Protein AF-A0A9Q3KRD7-F1 (afdb_monomer)

pLDDT: mean 71.97, std 15.27, range [43.94, 93.06]

Organism: NCBI:txid1389203

Radius of gyration: 28.34 Å; Cα contacts (8 Å, |Δi|>4): 22; chains: 1; bounding box: 34×42×75 Å

Sequence (70 aa):
MLSRADVFFSTEDYINEMEDIITRTRIGKTWNRIPMESKMVPKIPREDKRPERPVLKCHKCGSTSHLANT

F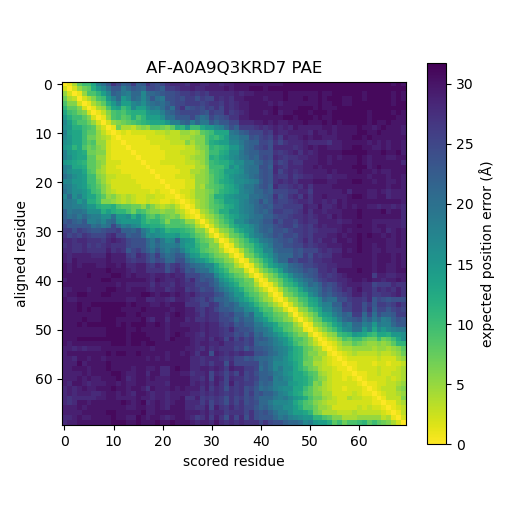oldseek 3Di:
DDPPPPPPQDPVNVVVVVVVVCVVVVPPVVPPDPDPPPPDDPPPPPPVPVPPPPQDAAPVPRHSPDHDDD

Mean predicted aligned error: 20.4 Å

Secondary structure (DSSP, 8-state):
----------HHHHHHHHHHHHHHH-TTGGGS--------------------------TTT--SS-----

Solvent-accessible surface area (backbone atoms only — not comparable to full-atom values): 4915 Å² total; per-residue (Å²): 138,79,85,79,69,82,77,79,67,49,72,63,55,53,49,53,52,51,52,50,49,35,64,75,70,48,60,79,65,84,75,69,69,83,71,88,66,91,68,74,79,74,84,64,78,80,71,83,71,67,74,79,72,78,82,68,51,11,85,84,78,64,42,68,90,51,72,67,82,132

Structure (mmCIF, N/CA/C/O backbone):
data_AF-A0A9Q3KRD7-F1
#
_entry.id   AF-A0A9Q3KRD7-F1
#
loop_
_atom_site.group_PDB
_atom_site.id
_atom_site.type_symbol
_atom_site.label_atom_id
_atom_site.label_alt_id
_atom_site.label_comp_id
_atom_site.label_asym_id
_atom_site.label_entity_id
_atom_site.label_seq_id
_atom_site.pdbx_PDB_ins_code
_atom_site.Cartn_x
_atom_site.Cartn_y
_atom_site.Cartn_z
_atom_site.occupancy
_atom_site.B_iso_or_equiv
_atom_site.auth_seq_id
_atom_site.auth_comp_id
_atom_site.auth_asym_id
_atom_site.auth_atom_id
_atom_site.pdbx_PDB_model_num
ATOM 1 N N . MET A 1 1 ? -1.573 -20.302 -38.543 1.00 43.94 1 MET A N 1
ATOM 2 C CA . MET A 1 1 ? -0.193 -20.391 -38.026 1.00 43.94 1 MET A CA 1
ATOM 3 C C . MET A 1 1 ? 0.189 -19.011 -37.530 1.00 43.94 1 MET A C 1
ATOM 5 O O . MET A 1 1 ? 0.310 -18.115 -38.349 1.00 43.94 1 MET A O 1
ATOM 9 N N . LEU A 1 2 ? 0.262 -18.802 -36.216 1.00 46.41 2 LEU A N 1
ATOM 10 C CA . LEU A 1 2 ? 0.750 -17.545 -35.644 1.00 46.41 2 LEU A CA 1
ATOM 11 C C . LEU A 1 2 ? 2.126 -17.843 -35.060 1.00 46.41 2 LEU A C 1
ATOM 13 O O . LEU A 1 2 ? 2.233 -18.456 -34.000 1.00 46.41 2 LEU A O 1
ATOM 17 N N . SER A 1 3 ? 3.174 -17.488 -35.802 1.00 48.06 3 SER A N 1
ATOM 18 C CA . SER A 1 3 ? 4.547 -17.512 -35.307 1.00 48.06 3 SER A CA 1
ATOM 19 C C . SER A 1 3 ? 4.681 -16.413 -34.259 1.00 48.06 3 SER A C 1
ATOM 21 O O . SER A 1 3 ? 4.867 -15.241 -34.579 1.00 48.06 3 SER A O 1
ATOM 23 N N . ARG A 1 4 ? 4.518 -16.817 -33.000 1.00 51.56 4 ARG A N 1
ATOM 24 C CA . ARG A 1 4 ? 4.737 -16.035 -31.783 1.00 51.56 4 ARG A CA 1
ATOM 25 C C . ARG A 1 4 ? 6.245 -15.857 -31.598 1.00 51.56 4 ARG A C 1
ATOM 27 O O . ARG A 1 4 ? 6.820 -16.435 -30.689 1.00 51.56 4 ARG A O 1
ATOM 34 N N . ALA A 1 5 ? 6.882 -15.179 -32.553 1.00 51.56 5 ALA A N 1
ATOM 35 C CA . ALA A 1 5 ? 8.291 -14.841 -32.467 1.00 51.56 5 ALA A CA 1
ATOM 36 C C . ALA A 1 5 ? 8.504 -14.098 -31.149 1.00 51.56 5 ALA A C 1
ATOM 38 O O . ALA A 1 5 ? 7.774 -13.151 -30.851 1.00 51.56 5 ALA A O 1
ATOM 39 N N . ASP A 1 6 ? 9.437 -14.609 -30.356 1.00 57.91 6 ASP A N 1
ATOM 40 C CA . ASP A 1 6 ? 9.830 -14.088 -29.060 1.00 57.91 6 ASP A CA 1
ATOM 41 C C . ASP A 1 6 ? 10.183 -12.607 -29.197 1.00 57.91 6 ASP A C 1
ATOM 43 O O . ASP A 1 6 ? 11.258 -12.236 -29.672 1.00 57.91 6 ASP A O 1
ATOM 47 N N . VAL A 1 7 ? 9.231 -11.747 -28.830 1.00 60.94 7 VAL A N 1
ATOM 48 C CA . VAL A 1 7 ? 9.457 -10.310 -28.756 1.00 60.94 7 VAL A CA 1
ATOM 49 C C . VAL A 1 7 ? 10.370 -10.107 -27.557 1.00 60.94 7 VAL A C 1
ATOM 51 O O . VAL A 1 7 ? 9.918 -10.086 -26.413 1.00 60.94 7 VAL A O 1
ATOM 54 N N . PHE A 1 8 ? 11.674 -10.020 -27.812 1.00 59.28 8 PHE A N 1
ATOM 55 C CA . PHE A 1 8 ? 12.609 -9.427 -26.870 1.00 59.28 8 PHE A CA 1
ATOM 56 C C . PHE A 1 8 ? 12.187 -7.968 -26.690 1.00 59.28 8 PHE A C 1
ATOM 58 O O . PHE A 1 8 ? 12.586 -7.099 -27.459 1.00 59.28 8 PHE A O 1
ATOM 65 N N . PHE A 1 9 ? 11.329 -7.720 -25.704 1.00 63.19 9 PHE A N 1
ATOM 66 C CA . PHE A 1 9 ? 11.046 -6.376 -25.235 1.00 63.19 9 PHE A CA 1
ATOM 67 C C . PHE A 1 9 ? 12.328 -5.852 -24.599 1.00 63.19 9 PHE A C 1
ATOM 69 O O . PHE A 1 9 ? 12.811 -6.412 -23.609 1.00 63.19 9 PHE A O 1
ATOM 76 N N . SER A 1 10 ? 12.899 -4.794 -25.175 1.00 83.12 10 SER A N 1
ATOM 77 C CA . SER A 1 10 ? 13.876 -4.002 -24.441 1.00 83.12 10 SER A CA 1
ATOM 78 C C . SER A 1 10 ? 13.219 -3.537 -23.140 1.00 83.12 10 SER A C 1
ATOM 80 O O . SER A 1 10 ? 12.021 -3.245 -23.118 1.00 83.12 10 SER A O 1
ATOM 82 N N . THR A 1 11 ? 13.982 -3.437 -22.049 1.00 84.12 11 THR A N 1
ATOM 83 C CA . THR A 1 11 ? 13.482 -2.841 -20.796 1.00 84.12 11 THR A CA 1
ATOM 84 C C . THR A 1 11 ? 12.851 -1.471 -21.056 1.00 84.12 11 THR A C 1
ATOM 86 O O . THR A 1 11 ? 11.853 -1.122 -20.435 1.00 84.12 11 THR A O 1
ATOM 89 N N . GLU A 1 12 ? 13.394 -0.738 -22.027 1.00 85.50 12 GLU A N 1
ATOM 90 C CA . GLU A 1 12 ? 12.876 0.547 -22.487 1.00 85.50 12 GLU A CA 1
ATOM 91 C C . GLU A 1 12 ? 11.470 0.434 -23.097 1.00 85.50 12 GLU A C 1
ATOM 93 O O . GLU A 1 12 ? 10.585 1.218 -22.769 1.00 85.50 12 GLU A O 1
ATOM 98 N N . ASP A 1 13 ? 11.224 -0.574 -23.935 1.00 85.94 13 ASP A N 1
ATOM 99 C CA . ASP A 1 13 ? 9.915 -0.787 -24.565 1.00 85.94 13 ASP A CA 1
ATOM 100 C C . ASP A 1 13 ? 8.854 -1.138 -23.518 1.00 85.94 13 ASP A C 1
ATOM 102 O O . ASP A 1 13 ? 7.731 -0.639 -23.570 1.00 85.94 13 ASP A O 1
ATOM 106 N N . TYR A 1 14 ? 9.233 -1.945 -22.522 1.00 86.44 14 TYR A N 1
ATOM 107 C CA . TYR A 1 14 ? 8.366 -2.281 -21.396 1.00 86.44 14 TYR A CA 1
ATOM 108 C C . TYR A 1 14 ? 8.009 -1.045 -20.556 1.00 86.44 14 TYR A C 1
ATOM 110 O O . TYR A 1 14 ? 6.852 -0.870 -20.173 1.00 86.44 14 TYR A O 1
ATOM 118 N N . ILE A 1 15 ? 8.983 -0.172 -20.274 1.00 88.94 15 ILE A N 1
ATOM 119 C CA . ILE A 1 15 ? 8.743 1.079 -19.538 1.00 88.94 15 ILE A CA 1
ATOM 120 C C . ILE A 1 15 ? 7.786 1.978 -20.329 1.00 8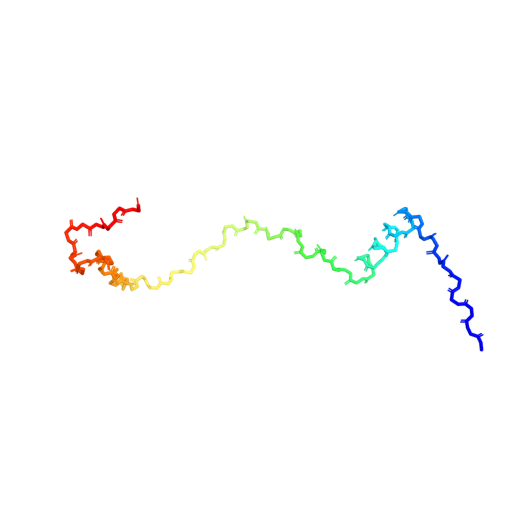8.94 15 ILE A C 1
ATOM 122 O O . ILE A 1 15 ? 6.781 2.426 -19.777 1.00 88.94 15 ILE A O 1
ATOM 126 N N . ASN A 1 16 ? 8.042 2.168 -21.624 1.00 89.88 16 ASN A N 1
ATOM 127 C CA . ASN A 1 16 ? 7.212 2.998 -22.496 1.00 89.88 16 ASN A CA 1
ATOM 128 C C . ASN A 1 16 ? 5.764 2.487 -22.593 1.00 89.88 16 ASN A C 1
ATOM 130 O O . ASN A 1 16 ? 4.817 3.274 -22.534 1.00 89.88 16 ASN A O 1
ATOM 134 N N . GLU A 1 17 ? 5.567 1.170 -22.688 1.00 90.12 17 GLU A N 1
ATOM 135 C CA . GLU A 1 17 ? 4.230 0.570 -22.696 1.00 90.12 17 GLU A CA 1
ATOM 136 C C . GLU A 1 17 ? 3.495 0.800 -21.365 1.00 90.12 17 GLU A C 1
ATOM 138 O O . GLU A 1 17 ? 2.318 1.174 -21.350 1.00 90.12 17 GLU A O 1
ATOM 143 N N . MET A 1 18 ? 4.188 0.653 -20.233 1.00 88.62 18 MET A N 1
ATOM 144 C CA . MET A 1 18 ? 3.598 0.899 -18.914 1.00 88.62 18 MET A CA 1
ATOM 145 C C . MET A 1 18 ? 3.222 2.372 -18.708 1.00 88.62 18 MET A C 1
ATOM 147 O O . MET A 1 18 ? 2.152 2.663 -18.163 1.00 88.62 18 MET A O 1
ATOM 151 N N . GLU A 1 19 ? 4.047 3.311 -19.171 1.00 85.19 19 GLU A N 1
ATOM 152 C CA . GLU A 1 19 ? 3.746 4.746 -19.109 1.00 85.19 19 GLU A CA 1
ATOM 153 C C . GLU A 1 19 ? 2.539 5.137 -19.977 1.00 85.19 19 GLU A C 1
ATOM 155 O O . GLU A 1 19 ? 1.702 5.944 -19.546 1.00 85.19 19 GLU A O 1
ATOM 160 N N . ASP A 1 20 ? 2.386 4.535 -21.161 1.00 89.75 20 ASP A N 1
ATOM 161 C CA . ASP A 1 20 ? 1.203 4.718 -22.011 1.00 89.75 20 ASP A CA 1
ATOM 162 C C . ASP A 1 20 ? -0.063 4.198 -21.318 1.00 89.75 20 ASP A C 1
ATOM 164 O O . ASP A 1 20 ? -1.068 4.916 -21.238 1.00 89.75 20 ASP A O 1
ATOM 168 N N . ILE A 1 21 ? -0.002 2.999 -20.725 1.00 87.38 21 ILE A N 1
ATOM 169 C CA . ILE A 1 21 ? -1.118 2.420 -19.967 1.00 87.38 21 ILE A CA 1
ATOM 170 C C . ILE A 1 21 ? -1.515 3.348 -18.818 1.00 87.38 21 ILE A C 1
ATOM 172 O O . ILE A 1 21 ? -2.691 3.700 -18.695 1.00 87.38 21 ILE A O 1
ATOM 176 N N . ILE A 1 22 ? -0.564 3.797 -17.997 1.00 85.44 22 ILE A N 1
ATOM 177 C CA . ILE A 1 22 ? -0.812 4.723 -16.878 1.00 85.44 22 ILE A CA 1
ATOM 178 C C . ILE A 1 22 ? -1.438 6.031 -17.382 1.00 85.44 22 ILE A C 1
ATOM 180 O O . ILE A 1 22 ? -2.389 6.560 -16.791 1.00 85.44 22 ILE A O 1
ATOM 184 N N . THR A 1 23 ? -0.949 6.552 -18.506 1.00 83.00 23 THR A N 1
ATOM 185 C CA . THR A 1 23 ? -1.427 7.809 -19.087 1.00 83.00 23 THR A CA 1
ATOM 186 C C . THR A 1 23 ? -2.862 7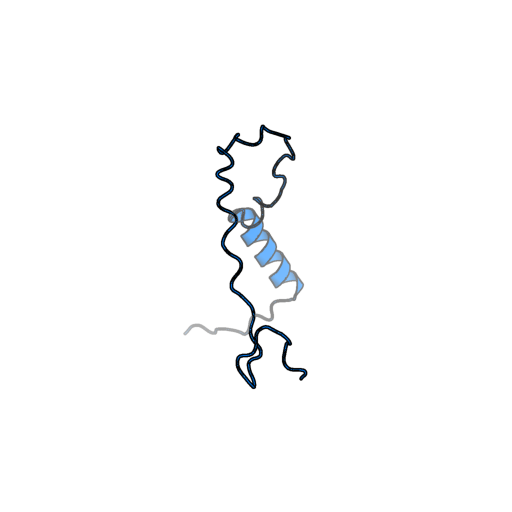.694 -19.585 1.00 83.00 23 THR A C 1
ATOM 188 O O . THR A 1 23 ? -3.681 8.561 -19.246 1.00 83.00 23 THR A O 1
ATOM 191 N N . ARG A 1 24 ? -3.175 6.622 -20.326 1.00 82.56 24 ARG A N 1
ATOM 192 C CA . ARG A 1 24 ? -4.502 6.338 -20.893 1.00 82.56 24 ARG A CA 1
ATOM 193 C C . ARG A 1 24 ? -5.530 6.009 -19.822 1.00 82.56 24 ARG A C 1
ATOM 195 O O . ARG A 1 24 ? -6.626 6.562 -19.824 1.00 82.56 24 ARG A O 1
ATOM 202 N N . THR A 1 25 ? -5.173 5.140 -18.885 1.00 86.12 25 THR A N 1
ATOM 203 C CA . THR A 1 25 ? -6.097 4.656 -17.850 1.00 86.12 25 THR A CA 1
ATOM 204 C C . THR A 1 25 ? -6.253 5.632 -16.684 1.00 86.12 25 THR A C 1
ATOM 206 O O . THR A 1 25 ? -7.197 5.509 -15.907 1.00 86.12 25 THR A O 1
ATOM 209 N N . ARG A 1 26 ? -5.344 6.613 -16.547 1.00 73.38 26 ARG A N 1
ATOM 210 C CA . ARG A 1 26 ? -5.239 7.513 -15.382 1.00 73.38 26 ARG A CA 1
ATOM 211 C C . ARG A 1 26 ? -5.036 6.770 -14.053 1.00 73.38 26 ARG A C 1
ATOM 213 O O . ARG A 1 26 ? -5.227 7.368 -12.991 1.00 73.38 26 ARG A O 1
ATOM 220 N N . ILE A 1 27 ? -4.620 5.502 -14.097 1.00 71.19 27 ILE A N 1
ATOM 221 C CA . ILE A 1 27 ? -4.227 4.730 -12.914 1.00 71.19 27 ILE A CA 1
ATOM 222 C C . ILE A 1 27 ? -3.099 5.493 -12.206 1.00 71.19 27 ILE A C 1
ATOM 224 O O . ILE A 1 27 ? -2.209 6.043 -12.844 1.00 71.19 27 ILE A O 1
ATOM 228 N N . GLY A 1 28 ? -3.167 5.621 -10.882 1.00 63.88 28 GLY A N 1
ATOM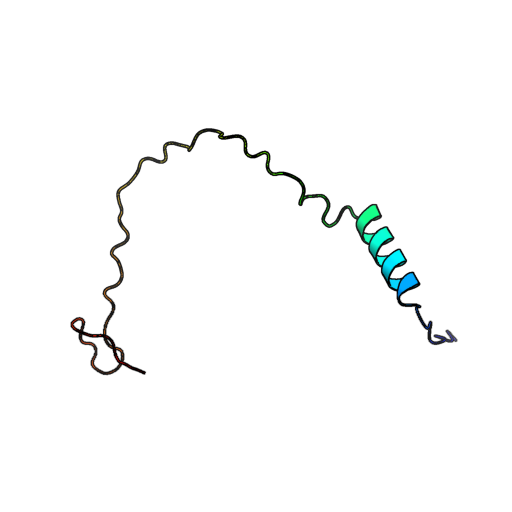 229 C CA . GLY A 1 28 ? -2.140 6.328 -10.109 1.00 63.88 28 GLY A CA 1
ATOM 230 C C . GLY A 1 28 ? -2.271 7.863 -10.060 1.00 63.88 28 GLY A C 1
ATOM 231 O O . GLY A 1 28 ? -1.685 8.486 -9.177 1.00 63.88 28 GLY A O 1
ATOM 232 N N . LYS A 1 29 ? -3.084 8.506 -10.916 1.00 59.75 29 LYS A N 1
ATOM 233 C CA . LYS A 1 29 ? -3.247 9.981 -10.903 1.00 59.75 29 LYS A CA 1
ATOM 234 C C . LYS A 1 29 ? -4.072 10.508 -9.721 1.00 59.75 29 LYS A C 1
ATOM 236 O O . LYS A 1 29 ? -4.021 11.698 -9.426 1.00 59.75 29 LYS A O 1
ATOM 241 N N . THR A 1 30 ? -4.789 9.640 -9.007 1.00 61.38 30 THR A N 1
ATOM 242 C CA . THR A 1 30 ? -5.544 9.992 -7.791 1.00 61.38 30 THR A CA 1
ATOM 243 C C . THR A 1 30 ? -4.674 10.089 -6.532 1.00 61.38 30 THR A C 1
ATOM 245 O O . THR A 1 30 ? -5.200 10.363 -5.459 1.00 61.38 30 THR A O 1
ATOM 248 N N . TRP A 1 31 ? -3.351 9.908 -6.639 1.00 58.03 31 TRP A N 1
ATOM 249 C CA . TRP A 1 31 ? -2.411 10.032 -5.514 1.00 58.03 31 TRP A CA 1
ATOM 250 C C . TRP A 1 31 ? -1.822 11.434 -5.339 1.00 58.03 31 TRP A C 1
ATOM 252 O O . TRP A 1 31 ? -0.879 11.613 -4.573 1.00 58.03 31 TRP A O 1
ATOM 262 N N . ASN A 1 32 ? -2.371 12.449 -6.010 1.00 57.44 32 ASN A N 1
ATOM 263 C CA . ASN A 1 32 ? -1.967 13.829 -5.779 1.00 57.44 32 ASN A CA 1
ATOM 264 C C . ASN A 1 32 ? -3.035 14.606 -5.012 1.00 57.44 32 ASN A C 1
ATOM 266 O O . ASN A 1 32 ? -4.050 15.029 -5.557 1.00 57.44 32 ASN A O 1
ATOM 270 N N . ARG A 1 33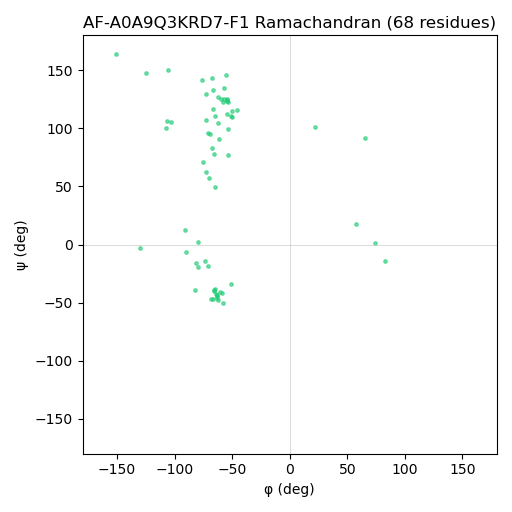 ? -2.683 14.828 -3.739 1.00 55.69 33 ARG A N 1
ATOM 271 C CA . ARG A 1 33 ? -3.214 15.806 -2.787 1.00 55.69 33 ARG A CA 1
ATOM 272 C C . ARG A 1 33 ? -4.668 15.591 -2.387 1.00 55.69 33 ARG A C 1
ATOM 274 O O . ARG A 1 33 ? -5.574 16.244 -2.890 1.00 55.69 33 ARG A O 1
ATOM 281 N N . ILE A 1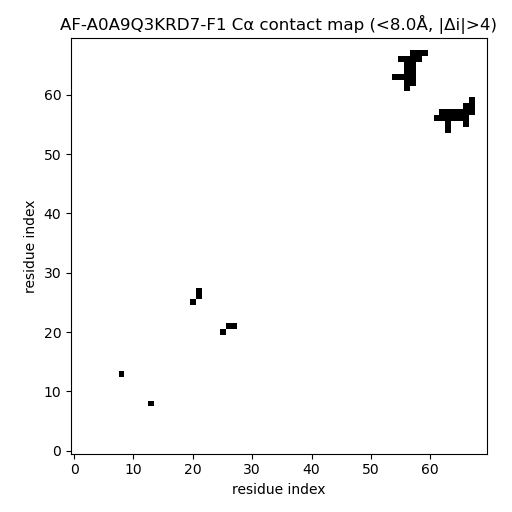 34 ? -4.844 14.833 -1.306 1.00 57.06 34 ILE A N 1
ATOM 282 C CA . ILE A 1 34 ? -5.767 15.295 -0.267 1.00 57.06 34 ILE A CA 1
ATOM 283 C C . ILE A 1 34 ? -5.256 16.701 0.096 1.00 57.06 34 ILE A C 1
ATOM 285 O O . ILE A 1 34 ? -4.118 16.808 0.568 1.00 57.06 34 ILE A O 1
ATOM 289 N N . PRO A 1 35 ? -5.985 17.793 -0.193 1.00 53.47 35 PRO A N 1
ATOM 290 C CA . PRO A 1 35 ? -5.603 19.067 0.374 1.00 53.47 35 PRO A CA 1
ATOM 291 C C . PRO A 1 35 ? -5.681 18.858 1.883 1.00 53.47 35 PRO A C 1
ATOM 293 O O . PRO A 1 35 ? -6.699 18.394 2.396 1.00 53.47 35 PRO A O 1
ATOM 296 N N . MET A 1 36 ? -4.596 19.144 2.598 1.00 52.91 36 MET A N 1
ATOM 297 C CA . MET A 1 36 ? -4.609 19.220 4.056 1.00 52.91 36 MET A CA 1
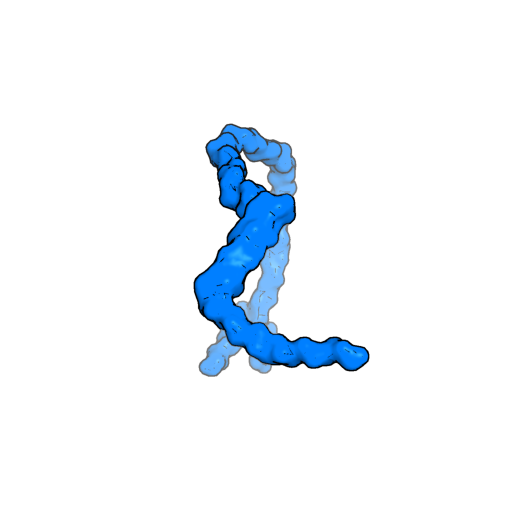ATOM 298 C C . MET A 1 36 ? -5.406 20.470 4.455 1.00 52.91 36 MET A C 1
ATOM 300 O O . MET A 1 36 ? -4.908 21.397 5.079 1.00 52.91 36 MET A O 1
ATOM 304 N N . GLU A 1 37 ? -6.658 20.544 4.018 1.00 55.25 37 GLU A N 1
ATOM 305 C CA . GLU A 1 37 ? -7.632 21.445 4.573 1.00 55.25 37 GLU A CA 1
ATOM 306 C C . GLU A 1 37 ? -7.992 20.859 5.929 1.00 55.25 37 GLU A C 1
ATOM 308 O O . GLU A 1 37 ? -8.661 19.833 6.043 1.00 55.25 37 GLU A O 1
ATOM 313 N N . SER A 1 38 ? -7.498 21.535 6.962 1.00 56.62 38 SER A N 1
ATOM 314 C CA . SER A 1 38 ? -8.017 21.494 8.321 1.00 56.62 38 SER A CA 1
ATOM 315 C C . SER A 1 38 ? -9.519 21.814 8.296 1.00 56.62 38 SER A C 1
ATOM 317 O O . SER A 1 38 ? -9.947 22.928 8.595 1.00 56.62 38 SER A O 1
ATOM 319 N N . LYS A 1 39 ? -10.340 20.848 7.892 1.00 54.78 39 LYS A N 1
ATOM 320 C CA . LYS A 1 39 ? -11.794 20.941 7.888 1.00 54.78 39 LYS A CA 1
ATOM 321 C C . LYS A 1 39 ? -12.300 20.151 9.076 1.00 54.78 39 LYS A C 1
ATOM 323 O O . LYS A 1 39 ? -12.233 18.929 9.093 1.00 54.78 39 LYS A O 1
ATOM 328 N N . MET A 1 40 ? -12.715 20.928 10.079 1.00 55.38 40 MET A N 1
ATOM 329 C CA . MET A 1 40 ? -13.629 20.587 11.165 1.00 55.38 40 MET A CA 1
ATOM 330 C C . MET A 1 40 ? -13.740 19.093 11.452 1.00 55.38 40 MET A C 1
ATOM 332 O O . MET A 1 40 ? -14.499 18.376 10.806 1.00 55.38 40 MET A O 1
ATOM 336 N N . VAL A 1 41 ? -13.043 18.669 12.505 1.00 60.34 41 VAL A N 1
ATOM 337 C CA . VAL A 1 41 ? -13.371 17.445 13.235 1.00 60.34 41 VAL A CA 1
ATOM 338 C C . VAL A 1 41 ? -14.886 17.454 13.466 1.00 60.34 41 VAL A C 1
ATOM 340 O O . VAL A 1 41 ? -15.370 18.356 14.162 1.00 60.34 41 VAL A O 1
ATOM 343 N N . PRO A 1 42 ? -15.660 16.509 12.901 1.00 54.22 42 PRO A N 1
ATOM 344 C CA . PRO A 1 42 ? -17.032 16.329 13.332 1.00 54.22 42 PRO A CA 1
ATOM 345 C C . PRO A 1 42 ? -16.959 16.116 14.841 1.00 54.22 42 PRO A C 1
ATOM 347 O O . PRO A 1 42 ? -16.214 15.244 15.296 1.00 54.22 42 PRO A O 1
ATOM 350 N N . LYS A 1 43 ? -17.663 16.928 15.638 1.00 57.78 43 LYS A N 1
ATOM 351 C CA . LYS A 1 43 ? -17.878 16.611 17.053 1.00 57.78 43 LYS A CA 1
ATOM 352 C C . LYS A 1 43 ? -18.749 15.356 17.091 1.00 57.78 43 LYS A C 1
ATOM 354 O O . LYS A 1 43 ? -19.954 15.433 17.287 1.00 57.78 43 LYS A O 1
ATOM 359 N N . ILE A 1 44 ? -18.127 14.204 16.853 1.00 60.12 44 ILE A N 1
ATOM 360 C CA . ILE A 1 44 ? -18.636 12.913 17.279 1.00 60.12 44 ILE A CA 1
ATOM 361 C C . ILE A 1 44 ? -18.859 13.106 18.780 1.00 60.12 44 ILE A C 1
ATOM 363 O O . ILE A 1 44 ? -17.911 13.531 19.460 1.00 60.12 44 ILE A O 1
ATOM 367 N N . PRO A 1 45 ? -20.081 12.904 19.305 1.00 58.75 45 PRO A N 1
ATOM 368 C CA . PRO A 1 45 ? -20.270 12.825 20.740 1.00 58.75 45 PRO A CA 1
ATOM 369 C C . PRO A 1 45 ? -19.236 11.821 21.229 1.00 58.75 45 PRO A C 1
ATOM 371 O O . PRO A 1 45 ? -19.245 10.671 20.791 1.00 58.75 45 PRO A O 1
ATOM 374 N N . ARG A 1 46 ? -18.269 12.276 22.030 1.00 57.97 46 ARG A N 1
ATOM 375 C CA . ARG A 1 46 ? -17.320 11.377 22.675 1.00 57.97 46 ARG A CA 1
ATOM 376 C C . ARG A 1 46 ? -18.147 10.578 23.668 1.00 57.97 46 ARG A C 1
ATOM 378 O O . ARG A 1 46 ? -18.266 10.951 24.826 1.00 57.97 46 ARG A O 1
ATOM 385 N N . GLU A 1 47 ? -18.794 9.521 23.199 1.00 60.12 47 GLU A N 1
ATOM 386 C CA . GLU A 1 47 ? -19.094 8.422 24.083 1.00 60.12 47 GLU A CA 1
ATOM 387 C C . GLU A 1 47 ? -17.722 7.918 24.517 1.00 60.12 47 GLU A C 1
ATOM 389 O O . GLU A 1 47 ? -17.007 7.283 23.740 1.00 60.12 47 GLU A O 1
ATOM 394 N N . ASP A 1 48 ? -17.338 8.243 25.751 1.00 59.91 48 ASP A N 1
ATOM 395 C CA . ASP A 1 48 ? -16.230 7.624 26.476 1.00 59.91 48 ASP A CA 1
ATOM 396 C C . ASP A 1 48 ? -16.552 6.140 26.741 1.00 59.91 48 ASP A C 1
ATOM 398 O O . ASP A 1 48 ? -16.426 5.623 27.847 1.00 59.91 48 ASP A O 1
ATOM 402 N N . LYS A 1 49 ? -16.963 5.399 25.710 1.00 60.06 49 LYS A N 1
ATOM 403 C CA . LYS A 1 49 ? -16.900 3.947 25.685 1.00 60.06 49 LYS A CA 1
ATOM 404 C C . LYS A 1 49 ? -15.441 3.614 25.447 1.00 60.06 49 LYS A C 1
ATOM 406 O O . LYS A 1 49 ? -15.052 3.211 24.355 1.00 60.06 49 LYS A O 1
ATOM 411 N N . ARG A 1 50 ? -14.606 3.850 26.466 1.00 62.53 50 ARG A N 1
ATOM 412 C CA . ARG A 1 50 ? -13.273 3.256 26.539 1.00 62.53 50 ARG A CA 1
ATOM 413 C C . ARG A 1 50 ? -13.517 1.765 26.305 1.00 62.53 50 ARG A C 1
ATOM 415 O O . ARG A 1 50 ? -14.171 1.165 27.157 1.00 62.53 50 ARG A O 1
ATOM 422 N N . PRO A 1 51 ? -13.100 1.175 25.168 1.00 63.09 51 PRO A N 1
ATOM 423 C CA . PRO A 1 51 ? -13.278 -0.253 24.994 1.00 63.09 51 PRO A CA 1
ATOM 424 C C . PRO A 1 51 ? -12.546 -0.890 26.168 1.00 63.09 51 PRO A C 1
ATOM 426 O O . PRO A 1 51 ? -11.379 -0.554 26.413 1.00 63.09 51 PRO A O 1
ATOM 429 N N . GLU A 1 52 ? -13.259 -1.690 26.961 1.00 72.38 52 GLU A N 1
ATOM 430 C CA . GLU A 1 52 ? -12.654 -2.451 28.045 1.00 72.38 52 GLU A CA 1
ATOM 431 C C . GLU A 1 52 ? -11.464 -3.181 27.433 1.00 72.38 52 GLU A C 1
ATOM 433 O O . GLU A 1 52 ? -11.618 -4.013 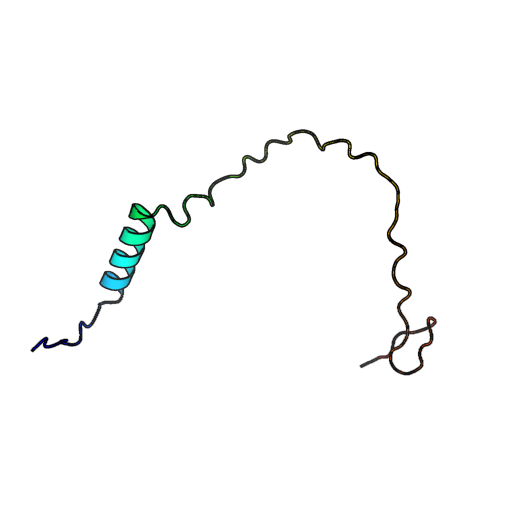26.536 1.00 72.38 52 GLU A O 1
ATOM 438 N N . ARG A 1 53 ? -10.248 -2.759 27.800 1.00 72.25 53 ARG A N 1
ATOM 439 C CA . ARG A 1 53 ? -9.051 -3.353 27.215 1.00 72.25 53 ARG A CA 1
ATOM 440 C C . ARG A 1 53 ? -9.079 -4.823 27.621 1.00 72.25 53 ARG A C 1
ATOM 442 O O . ARG A 1 53 ? -9.192 -5.081 28.821 1.00 72.25 53 ARG A O 1
ATOM 449 N N . PRO A 1 54 ? -8.977 -5.770 26.674 1.00 76.19 54 PRO A N 1
ATOM 450 C CA . PRO A 1 54 ? -8.941 -7.175 27.031 1.00 76.19 54 PRO A CA 1
ATOM 451 C C . PRO A 1 54 ? -7.776 -7.386 27.998 1.00 76.19 54 PRO A C 1
ATOM 453 O O . PRO A 1 54 ? -6.645 -6.979 27.720 1.00 76.19 54 PRO A O 1
ATOM 456 N N . VAL A 1 55 ? -8.070 -7.958 29.166 1.00 81.00 55 VAL A N 1
ATOM 457 C CA . VAL A 1 55 ? -7.057 -8.225 30.186 1.00 81.00 55 VAL A CA 1
ATOM 458 C C . VAL A 1 55 ? -6.091 -9.256 29.612 1.00 81.00 55 VAL A C 1
ATOM 460 O O . VAL A 1 55 ? -6.455 -10.411 29.383 1.00 81.00 55 VAL A O 1
ATOM 463 N N . LEU A 1 56 ? -4.862 -8.821 29.337 1.00 86.69 56 LEU A N 1
ATOM 464 C CA . LEU A 1 56 ? -3.811 -9.706 28.856 1.00 86.69 56 LEU A CA 1
ATOM 465 C C . LEU A 1 56 ? -3.451 -10.701 29.966 1.00 86.69 56 LEU A C 1
ATOM 467 O O . LEU A 1 56 ? -3.257 -10.319 31.120 1.00 86.69 56 LEU A O 1
ATOM 471 N N . LYS A 1 57 ? -3.367 -11.982 29.603 1.00 92.75 57 LYS A N 1
ATOM 472 C CA . LYS A 1 57 ? -2.988 -13.077 30.501 1.00 92.75 57 LYS A CA 1
ATOM 473 C C . LYS A 1 57 ? -1.804 -13.852 29.936 1.00 92.75 57 LYS A C 1
ATOM 475 O O . LYS A 1 57 ? -1.669 -13.998 28.722 1.00 92.75 57 LYS A O 1
ATOM 480 N N . CYS A 1 58 ? -0.963 -14.3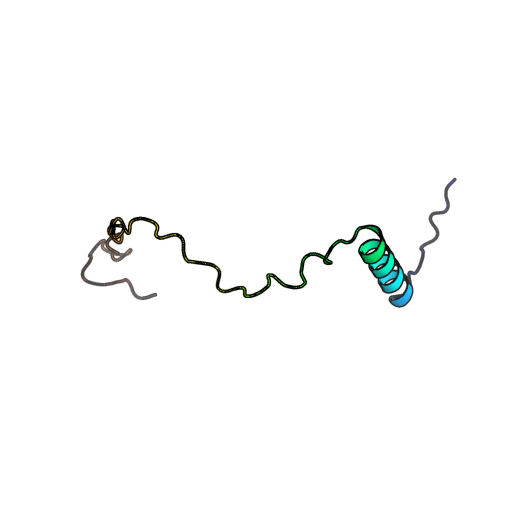74 30.819 1.00 92.62 58 CYS A N 1
ATOM 481 C CA . CYS A 1 58 ? 0.131 -15.273 30.493 1.00 92.62 58 CYS A CA 1
ATOM 482 C C . CYS A 1 58 ? -0.393 -16.480 29.707 1.00 92.62 58 CYS A C 1
ATOM 484 O O . CYS A 1 58 ? -1.252 -17.211 30.198 1.00 92.62 58 CYS A O 1
ATOM 486 N N . HIS A 1 59 ? 0.143 -16.740 28.512 1.00 89.69 59 HIS A N 1
ATOM 487 C CA . HIS A 1 59 ? -0.291 -17.893 27.717 1.00 89.69 59 HIS A CA 1
ATOM 488 C C . HIS A 1 59 ? 0.170 -19.240 28.306 1.00 89.69 59 HIS A C 1
ATOM 490 O O . HIS A 1 59 ? -0.396 -20.268 27.955 1.00 89.69 59 HIS A O 1
ATOM 496 N N . LYS A 1 60 ? 1.175 -19.248 29.201 1.00 91.12 60 LYS A N 1
ATOM 497 C CA . LYS A 1 60 ? 1.682 -20.471 29.854 1.00 91.12 60 LYS A CA 1
ATOM 498 C C . LYS A 1 60 ? 0.833 -20.905 31.055 1.00 91.12 60 LYS A C 1
ATOM 500 O O . LYS A 1 60 ? 0.627 -22.095 31.239 1.00 91.12 60 LYS A O 1
ATOM 505 N N . CYS A 1 61 ? 0.349 -19.967 31.874 1.00 93.06 61 CYS A N 1
ATOM 506 C CA . CYS A 1 61 ? -0.346 -20.285 33.136 1.00 93.06 61 CYS A CA 1
ATOM 507 C C . CYS A 1 61 ? -1.700 -19.580 33.324 1.00 93.06 61 CYS A C 1
ATOM 509 O O . CYS A 1 61 ? -2.365 -19.788 34.333 1.00 93.06 61 CYS A O 1
ATOM 511 N N . GLY A 1 62 ? -2.109 -18.709 32.398 1.00 87.81 62 GLY A N 1
ATOM 512 C CA . GLY A 1 62 ? -3.362 -17.956 32.485 1.00 87.81 62 GLY A CA 1
ATOM 513 C C . GLY A 1 62 ? -3.375 -16.810 33.506 1.00 87.81 62 GLY A C 1
ATOM 514 O O . GLY A 1 62 ? -4.399 -16.145 33.630 1.00 87.81 62 GLY A O 1
ATOM 515 N N . SER A 1 63 ? -2.268 -16.550 34.213 1.00 90.50 63 SER A N 1
ATOM 516 C CA . SER A 1 63 ? -2.156 -15.452 35.185 1.00 90.50 63 SER A CA 1
ATOM 517 C C . SER A 1 63 ? -2.195 -14.077 34.516 1.00 90.50 63 SER A C 1
ATOM 519 O O . SER A 1 63 ? -1.607 -13.885 33.457 1.00 90.50 63 SER A O 1
ATOM 521 N N . THR A 1 64 ? -2.824 -13.095 35.159 1.00 90.69 64 THR A N 1
ATOM 522 C CA . THR A 1 64 ? -2.813 -11.680 34.743 1.00 90.69 64 THR A CA 1
ATOM 523 C C . THR A 1 64 ? -1.658 -10.885 35.362 1.00 90.69 64 THR A C 1
ATOM 525 O O . THR A 1 64 ? -1.448 -9.728 35.011 1.00 90.69 64 THR A O 1
ATOM 528 N N . SER A 1 65 ? -0.895 -11.495 36.278 1.00 90.44 65 SER A N 1
ATOM 529 C CA . SER A 1 65 ? 0.204 -10.838 36.999 1.00 90.44 65 SER A CA 1
ATOM 530 C C . SER A 1 65 ? 1.491 -10.730 36.180 1.00 90.44 65 SER A C 1
ATOM 532 O O . SER A 1 65 ? 2.369 -9.949 36.537 1.00 90.44 65 SER A O 1
ATOM 534 N N . HIS A 1 66 ? 1.646 -11.540 35.133 1.00 87.50 66 HIS A N 1
ATOM 535 C CA . HIS A 1 66 ? 2.839 -11.561 34.292 1.00 87.50 66 HIS A CA 1
ATOM 536 C C . HIS A 1 66 ? 2.495 -11.982 32.861 1.00 87.50 66 HIS A C 1
ATOM 538 O O . HIS A 1 66 ? 1.440 -12.562 32.601 1.00 87.50 66 HIS A O 1
ATOM 544 N N . LEU A 1 67 ? 3.415 -11.718 31.936 1.00 91.81 67 LEU A N 1
ATOM 545 C CA . LEU A 1 67 ? 3.405 -12.274 30.586 1.00 91.81 67 LEU A CA 1
ATOM 546 C C . LEU A 1 67 ? 4.490 -13.348 30.485 1.00 91.81 67 LEU A C 1
ATOM 548 O O . LEU A 1 67 ? 5.498 -13.297 31.187 1.00 91.81 67 LEU A O 1
ATOM 552 N N . ALA A 1 68 ? 4.273 -14.346 29.635 1.00 91.12 68 ALA A N 1
ATOM 553 C CA . ALA A 1 68 ? 5.279 -15.372 29.399 1.00 91.12 68 ALA A CA 1
ATOM 554 C C . ALA A 1 68 ? 6.433 -14.789 28.578 1.00 91.12 68 ALA A C 1
ATOM 556 O O . ALA A 1 68 ? 6.198 -14.206 27.521 1.00 91.12 68 ALA A O 1
ATOM 557 N N . ASN A 1 69 ? 7.663 -14.995 29.050 1.00 83.69 69 ASN A N 1
ATOM 558 C CA . ASN A 1 69 ? 8.855 -14.716 28.261 1.00 83.69 69 ASN A CA 1
ATOM 559 C C . ASN A 1 69 ? 9.056 -15.819 27.206 1.00 83.69 69 ASN A C 1
ATOM 561 O O . ASN A 1 69 ? 8.771 -16.999 27.489 1.00 83.69 69 ASN A O 1
ATOM 565 N N . THR A 1 70 ? 9.491 -15.406 26.013 1.00 70.62 70 THR A N 1
ATOM 566 C CA . THR A 1 70 ? 9.848 -16.271 24.876 1.00 70.62 70 THR A CA 1
ATOM 567 C C . THR A 1 70 ? 11.161 -16.983 25.124 1.00 70.62 70 THR A C 1
ATOM 569 O O . THR A 1 70 ? 12.111 -16.285 25.544 1.00 70.62 70 THR A O 1
#